Protein AF-A0A6L7KRJ6-F1 (afdb_monomer_lite)

Sequence (123 aa):
MDLSKLTVTPVARVDEPRFRALMDEHHYLGAPWKIGQTVCYAAEDGSGEWPALAAFSTAALKCGARDAWIGWSRREQFGRLHLIASRAFACASSPSRRGRGRCRRRSCPSSCCAAGAGGLRAT

Radius of gyration: 20.43 Å; chains: 1; bounding box: 34×27×72 Å

Structure (mmCIF, N/CA/C/O backbone):
data_AF-A0A6L7KRJ6-F1
#
_entry.id   AF-A0A6L7KRJ6-F1
#
loop_
_atom_site.group_PDB
_atom_site.id
_atom_site.type_symbol
_atom_site.label_atom_id
_atom_site.label_alt_id
_atom_site.label_comp_id
_atom_site.label_asym_id
_atom_site.label_entity_id
_atom_site.label_seq_id
_atom_site.pdbx_PDB_ins_code
_atom_site.Cartn_x
_atom_site.Cartn_y
_atom_site.Cartn_z
_atom_site.occupancy
_atom_site.B_iso_or_equiv
_atom_site.auth_seq_id
_atom_site.auth_comp_id
_atom_site.auth_asym_id
_atom_site.auth_atom_id
_atom_site.pdbx_PDB_model_num
ATOM 1 N N . MET A 1 1 ? -8.767 -14.952 13.773 1.00 66.38 1 MET A N 1
ATOM 2 C CA . MET A 1 1 ? -9.417 -13.793 13.136 1.00 66.38 1 MET A CA 1
ATOM 3 C C . MET A 1 1 ? -10.032 -14.273 11.841 1.00 66.38 1 MET A C 1
ATOM 5 O O . MET A 1 1 ? -9.347 -14.965 11.102 1.00 66.38 1 MET A O 1
ATOM 9 N N . ASP A 1 2 ? -11.312 -13.998 11.628 1.00 80.00 2 ASP A N 1
ATOM 10 C CA . ASP A 1 2 ? -12.036 -14.437 10.437 1.00 80.00 2 ASP A CA 1
ATOM 11 C C . ASP A 1 2 ? -11.920 -13.361 9.351 1.00 80.00 2 ASP A C 1
ATOM 13 O O . ASP A 1 2 ? -12.454 -12.264 9.505 1.00 80.00 2 ASP A O 1
ATOM 17 N N . LEU A 1 3 ? -11.175 -13.661 8.283 1.00 83.75 3 LEU A N 1
ATOM 18 C CA . LEU A 1 3 ? -10.897 -12.712 7.202 1.00 83.75 3 LEU A CA 1
ATOM 19 C C . LEU A 1 3 ? -12.141 -12.390 6.366 1.00 83.75 3 LEU A C 1
ATOM 21 O O . LEU A 1 3 ? -12.181 -11.337 5.738 1.00 83.75 3 LEU A O 1
ATOM 25 N N . SER A 1 4 ? -13.164 -13.253 6.385 1.00 87.06 4 SER A N 1
ATOM 26 C CA . SER A 1 4 ? -14.407 -13.024 5.636 1.00 87.06 4 SER A CA 1
ATOM 27 C C . SER A 1 4 ? -15.210 -11.828 6.161 1.00 87.06 4 SER A C 1
ATOM 29 O O . SER A 1 4 ? -16.068 -11.301 5.460 1.00 87.06 4 SER A O 1
ATOM 31 N N . LYS A 1 5 ? -14.901 -11.371 7.380 1.00 87.88 5 LYS A N 1
ATOM 32 C CA . LYS A 1 5 ? -15.550 -10.237 8.052 1.00 87.88 5 LYS A CA 1
ATOM 33 C C . LYS A 1 5 ? -14.811 -8.913 7.869 1.00 87.88 5 LYS A C 1
ATOM 35 O O . LYS A 1 5 ? -15.179 -7.930 8.508 1.00 87.88 5 LYS A O 1
ATOM 40 N N . LEU A 1 6 ? -13.755 -8.892 7.057 1.00 92.44 6 LEU A N 1
ATOM 41 C CA . LEU A 1 6 ? -12.989 -7.681 6.790 1.00 92.44 6 LEU A CA 1
ATOM 42 C C . LEU A 1 6 ? -13.530 -6.941 5.582 1.00 92.44 6 LEU A C 1
ATOM 44 O O . LEU A 1 6 ? -13.684 -7.515 4.505 1.00 92.44 6 LEU A O 1
ATOM 48 N N . THR A 1 7 ? -13.737 -5.641 5.757 1.00 94.56 7 THR A N 1
ATOM 49 C CA . THR A 1 7 ? -14.050 -4.732 4.656 1.00 94.56 7 THR A CA 1
ATOM 50 C C . THR A 1 7 ? -12.823 -3.887 4.363 1.00 94.56 7 THR A C 1
ATOM 52 O O . THR A 1 7 ? -12.252 -3.281 5.264 1.00 94.56 7 THR A O 1
ATOM 55 N N . VAL A 1 8 ? -12.394 -3.852 3.103 1.00 95.44 8 VAL A N 1
ATOM 56 C CA . VAL A 1 8 ? -11.255 -3.030 2.681 1.00 95.44 8 VAL A CA 1
ATOM 57 C C . VAL A 1 8 ? -11.774 -1.735 2.080 1.00 95.44 8 VAL A C 1
ATOM 59 O O . VAL A 1 8 ? -12.464 -1.759 1.060 1.00 95.44 8 VAL A O 1
ATOM 62 N N . THR A 1 9 ? -11.423 -0.607 2.689 1.00 95.38 9 THR A N 1
ATOM 63 C CA . THR A 1 9 ? -11.864 0.721 2.250 1.00 95.38 9 THR A CA 1
ATOM 64 C C . THR A 1 9 ? -10.669 1.636 1.967 1.00 95.38 9 THR A C 1
ATOM 66 O O . THR A 1 9 ? -9.618 1.516 2.611 1.00 95.38 9 THR A O 1
ATOM 69 N N . PRO A 1 10 ? -10.778 2.546 0.978 1.00 95.88 10 PRO A N 1
ATOM 70 C CA . PRO A 1 10 ? -9.815 3.627 0.823 1.00 95.88 10 PRO A CA 1
ATOM 71 C C . PRO A 1 10 ? -9.808 4.511 2.071 1.00 95.88 10 PRO A C 1
ATOM 73 O O . PRO A 1 10 ? -10.859 4.915 2.565 1.00 95.88 10 PRO A O 1
ATOM 76 N N . VAL A 1 11 ? -8.618 4.847 2.555 1.00 95.00 11 VAL A N 1
ATOM 77 C CA . VAL A 1 11 ? -8.440 5.725 3.713 1.00 95.00 11 VAL A CA 1
ATOM 78 C C . VAL A 1 11 ? -8.762 7.153 3.296 1.00 95.00 11 VAL A C 1
ATOM 80 O O . VAL A 1 11 ? -8.088 7.726 2.434 1.00 95.00 11 VAL A O 1
ATOM 83 N N . ALA A 1 12 ? -9.786 7.734 3.918 1.00 93.94 12 ALA A N 1
ATOM 84 C CA . ALA A 1 12 ? -10.142 9.123 3.702 1.00 93.94 12 ALA A CA 1
ATOM 85 C C . ALA A 1 12 ? -9.068 10.056 4.277 1.00 93.94 12 ALA A C 1
ATOM 87 O O . ALA A 1 12 ? -8.322 9.712 5.195 1.00 93.94 12 ALA A O 1
ATOM 88 N N . ARG A 1 13 ? -9.014 11.291 3.768 1.00 90.75 13 ARG A N 1
ATOM 89 C CA . ARG A 1 13 ? -8.043 12.298 4.231 1.00 90.75 13 ARG A CA 1
ATOM 90 C C . ARG A 1 13 ? -8.152 12.575 5.735 1.00 90.75 13 ARG A C 1
ATOM 92 O O . ARG A 1 13 ? -7.141 12.829 6.380 1.00 90.75 13 ARG A O 1
ATOM 99 N N . VAL A 1 14 ? -9.364 12.504 6.286 1.00 95.00 14 VAL A N 1
ATOM 100 C CA . VAL A 1 14 ? -9.622 12.678 7.724 1.00 95.00 14 VAL A CA 1
ATOM 101 C C . VAL A 1 14 ? -8.997 11.569 8.579 1.00 95.00 14 VAL A C 1
ATOM 103 O O . VAL A 1 14 ? -8.574 11.838 9.699 1.00 95.00 14 VAL A O 1
ATOM 106 N N . ASP A 1 15 ? -8.840 10.362 8.032 1.00 94.50 15 ASP A N 1
ATOM 107 C CA . ASP A 1 15 ? -8.292 9.207 8.749 1.00 94.50 15 ASP A CA 1
ATOM 108 C C . ASP A 1 15 ? -6.782 9.019 8.537 1.00 94.50 15 ASP A C 1
ATOM 110 O O . ASP A 1 15 ? -6.159 8.127 9.120 1.00 94.50 15 ASP A O 1
ATOM 114 N N . GLU A 1 16 ? -6.150 9.876 7.731 1.00 91.69 16 GLU A N 1
ATOM 115 C CA . GLU A 1 16 ? -4.707 9.843 7.494 1.00 91.69 16 GLU A CA 1
ATOM 116 C C . GLU A 1 16 ? -3.865 9.907 8.789 1.00 91.69 16 GLU A C 1
ATOM 118 O O . GLU A 1 16 ? -2.879 9.165 8.882 1.00 91.69 16 GLU A O 1
ATOM 123 N N . PRO A 1 17 ? -4.226 10.696 9.824 1.00 92.88 17 PRO A N 1
ATOM 124 C CA . PRO A 1 17 ? -3.520 10.670 11.104 1.00 92.88 17 PRO A CA 1
ATOM 125 C C . PRO A 1 17 ? -3.601 9.311 11.814 1.00 92.88 17 PRO A C 1
ATOM 127 O O . PRO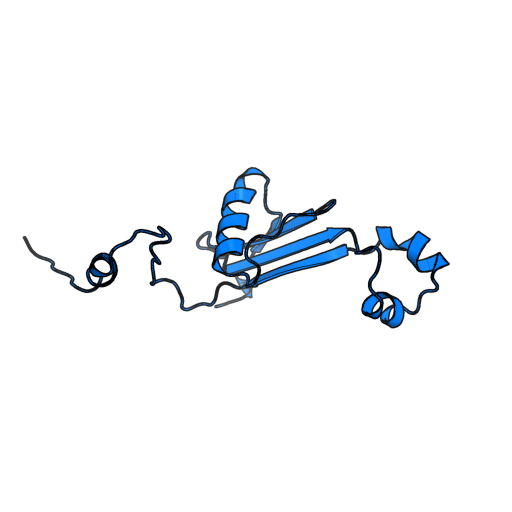 A 1 17 ? -2.585 8.829 12.318 1.00 92.88 17 PRO A O 1
ATOM 130 N N . ARG A 1 18 ? -4.778 8.664 11.816 1.00 93.50 18 ARG A N 1
ATOM 131 C CA . ARG A 1 18 ? -4.981 7.326 12.408 1.00 93.50 18 ARG A CA 1
ATOM 132 C C . ARG A 1 18 ? -4.119 6.295 11.693 1.00 93.50 18 ARG A C 1
ATOM 134 O O . ARG A 1 18 ? -3.399 5.521 12.321 1.00 93.50 18 ARG A O 1
ATOM 141 N N . PHE A 1 19 ? -4.156 6.337 10.369 1.00 92.12 19 PHE A N 1
ATOM 142 C CA . PHE A 1 19 ? -3.351 5.483 9.517 1.00 92.12 19 PHE A CA 1
ATOM 143 C C . PHE A 1 19 ? -1.850 5.636 9.794 1.00 92.12 19 PHE A C 1
ATOM 145 O O . PHE A 1 19 ? -1.133 4.647 9.949 1.00 92.12 19 PHE A O 1
ATOM 152 N N . ARG A 1 20 ? -1.370 6.883 9.896 1.00 90.94 20 ARG A N 1
ATOM 153 C CA . ARG A 1 20 ? 0.032 7.188 10.196 1.00 90.94 20 ARG A CA 1
ATOM 154 C C . ARG A 1 20 ? 0.442 6.654 11.568 1.00 90.94 20 ARG A C 1
ATOM 156 O O . ARG A 1 20 ? 1.503 6.051 11.678 1.00 90.94 20 ARG A O 1
ATOM 163 N N . ALA A 1 21 ? -0.402 6.830 12.583 1.00 91.88 21 ALA A N 1
ATOM 164 C CA . ALA A 1 21 ? -0.130 6.344 13.934 1.00 91.88 21 ALA A CA 1
ATOM 165 C C . ALA A 1 21 ? 0.026 4.815 13.977 1.00 91.88 21 ALA A C 1
ATOM 167 O O . ALA A 1 21 ? 0.983 4.307 14.559 1.00 91.88 21 ALA A O 1
ATOM 168 N N . LEU A 1 22 ? -0.864 4.085 13.301 1.00 91.81 22 LEU A N 1
ATOM 169 C CA . LEU A 1 22 ? -0.792 2.624 13.207 1.00 91.81 22 LEU A CA 1
ATOM 170 C C . LEU A 1 22 ? 0.440 2.151 12.422 1.00 91.81 22 LEU A C 1
ATOM 172 O O . LEU A 1 22 ? 1.079 1.169 12.799 1.00 91.81 22 LEU A O 1
ATOM 176 N N . MET A 1 23 ? 0.817 2.870 11.363 1.00 90.19 23 MET A N 1
ATOM 177 C CA . MET A 1 23 ? 2.063 2.622 10.636 1.00 90.19 23 MET A CA 1
ATOM 178 C C . MET A 1 23 ? 3.299 2.844 11.519 1.00 90.19 23 MET A C 1
ATOM 180 O O . MET A 1 23 ? 4.178 1.986 11.557 1.00 90.19 23 MET A O 1
ATOM 184 N N . ASP A 1 24 ? 3.350 3.938 12.281 1.00 89.50 24 ASP A N 1
ATOM 185 C CA . ASP A 1 24 ? 4.418 4.220 13.255 1.00 89.50 24 ASP A CA 1
ATOM 186 C C . ASP A 1 24 ? 4.494 3.182 14.391 1.00 89.50 24 ASP A C 1
ATOM 188 O O . ASP A 1 24 ? 5.542 3.001 15.026 1.00 89.50 24 ASP A O 1
ATOM 192 N N . GLU A 1 25 ? 3.384 2.506 14.684 1.00 89.75 25 GLU A N 1
ATOM 193 C CA . GLU A 1 25 ? 3.326 1.475 15.711 1.00 89.75 25 GLU A CA 1
ATOM 194 C C . GLU A 1 25 ? 3.768 0.100 15.212 1.00 89.75 25 GLU A C 1
ATOM 196 O O . GLU A 1 25 ? 4.529 -0.586 15.902 1.00 89.75 25 GLU A O 1
ATOM 201 N N . HIS A 1 26 ? 3.271 -0.314 14.049 1.00 87.69 26 HIS A N 1
ATOM 202 C CA . HIS A 1 26 ? 3.324 -1.711 13.629 1.00 87.69 26 HIS A CA 1
ATOM 203 C C . HIS A 1 26 ? 4.238 -1.966 12.428 1.00 87.69 26 HIS A C 1
ATOM 205 O O . HIS A 1 26 ? 4.691 -3.097 12.238 1.00 87.69 26 HIS A O 1
ATOM 211 N N . HIS A 1 27 ? 4.533 -0.953 11.612 1.00 86.88 27 HIS A N 1
ATOM 212 C CA . HIS A 1 27 ? 5.431 -1.112 10.476 1.00 86.88 27 HIS A CA 1
ATOM 213 C C . HIS A 1 27 ? 6.886 -0.906 10.911 1.00 86.88 27 HIS A C 1
ATOM 215 O O . HIS A 1 27 ? 7.218 0.030 11.633 1.00 86.88 27 HIS A O 1
ATOM 221 N N . TYR A 1 28 ? 7.787 -1.773 10.450 1.00 86.56 28 TYR A N 1
ATOM 222 C CA . TYR A 1 28 ? 9.190 -1.778 10.884 1.00 86.56 28 TYR A CA 1
ATOM 223 C C . TYR A 1 28 ? 9.973 -0.510 10.489 1.00 86.56 28 TYR A C 1
ATOM 225 O O . TYR A 1 28 ? 10.968 -0.190 11.133 1.00 86.56 28 TYR A O 1
ATOM 233 N N . LEU A 1 29 ? 9.522 0.225 9.464 1.00 83.56 29 LEU A N 1
ATOM 234 C CA . LEU A 1 29 ? 10.073 1.538 9.078 1.00 83.56 29 LEU A CA 1
ATOM 235 C C . LEU A 1 29 ? 9.293 2.723 9.671 1.00 83.56 29 LEU A C 1
ATOM 237 O O . LEU A 1 29 ? 9.566 3.868 9.317 1.00 83.56 29 LEU A O 1
ATOM 241 N N . GLY A 1 30 ? 8.295 2.465 10.517 1.00 84.69 30 GLY A N 1
ATOM 242 C CA . GLY A 1 30 ? 7.304 3.457 10.925 1.00 84.69 30 GLY A CA 1
ATOM 243 C C . GLY A 1 30 ? 6.439 3.920 9.752 1.00 84.69 30 GLY A C 1
ATOM 244 O O . GLY A 1 30 ? 6.185 3.141 8.826 1.00 84.69 30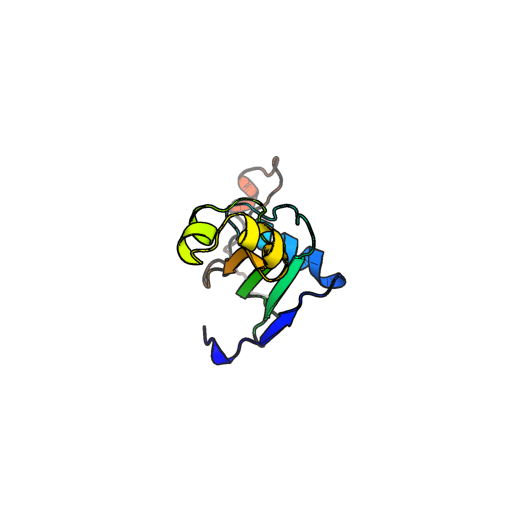 GLY A O 1
ATOM 245 N N . ALA A 1 31 ? 6.004 5.182 9.780 1.00 82.31 31 ALA A N 1
ATOM 246 C CA . ALA A 1 31 ? 5.235 5.834 8.726 1.00 82.31 31 ALA A CA 1
ATOM 247 C C . ALA A 1 31 ? 6.137 6.645 7.770 1.00 82.31 31 ALA A C 1
ATOM 249 O O . ALA A 1 31 ? 6.325 7.854 7.965 1.00 82.31 31 ALA A O 1
ATOM 250 N N . PRO A 1 32 ? 6.703 6.010 6.722 1.00 74.69 32 PRO A N 1
ATOM 251 C CA . PRO A 1 32 ? 7.534 6.704 5.748 1.00 74.69 32 PRO A CA 1
ATOM 252 C C . PRO A 1 32 ? 6.734 7.775 5.001 1.00 74.69 32 PRO A C 1
ATOM 254 O O . PRO A 1 32 ? 5.523 7.657 4.797 1.00 74.69 32 PRO A O 1
ATOM 257 N N . TRP A 1 33 ? 7.427 8.825 4.555 1.00 69.69 33 TRP A N 1
ATOM 258 C CA . TRP A 1 33 ? 6.825 9.841 3.698 1.00 69.69 33 TRP A CA 1
ATOM 259 C C . TRP A 1 33 ? 6.300 9.232 2.394 1.00 69.69 33 TRP A C 1
ATOM 261 O O . TRP A 1 33 ? 6.973 8.435 1.740 1.00 69.69 33 TRP A O 1
ATOM 271 N N . LYS A 1 34 ? 5.096 9.655 2.001 1.00 76.06 34 LYS A N 1
ATOM 272 C CA . LYS A 1 34 ? 4.468 9.296 0.728 1.00 76.06 34 LYS A CA 1
ATOM 273 C C . LYS A 1 34 ? 5.106 10.138 -0.380 1.00 76.06 34 LYS A C 1
ATOM 275 O O . LYS A 1 34 ? 4.984 11.360 -0.363 1.00 76.06 34 LYS A O 1
ATOM 280 N N . ILE A 1 35 ? 5.808 9.501 -1.315 1.00 74.44 35 ILE A N 1
ATOM 281 C CA . ILE A 1 35 ? 6.378 10.165 -2.497 1.00 74.44 35 ILE A CA 1
ATOM 282 C C . ILE A 1 35 ? 5.452 9.904 -3.685 1.00 74.44 35 ILE A C 1
ATOM 284 O O . ILE A 1 35 ? 5.107 8.757 -3.966 1.00 74.44 35 ILE A O 1
ATOM 288 N N . GLY A 1 36 ? 5.079 10.969 -4.397 1.00 80.06 36 GLY A N 1
ATOM 289 C CA . GLY A 1 36 ? 4.172 10.888 -5.541 1.00 80.06 36 GLY A CA 1
ATOM 290 C C . GLY A 1 36 ? 2.716 10.622 -5.147 1.00 80.06 36 GLY A C 1
ATOM 291 O O . GLY A 1 36 ? 2.324 10.745 -3.986 1.00 80.06 36 GLY A O 1
ATOM 292 N N . GLN A 1 37 ? 1.897 10.264 -6.137 1.00 86.06 37 GLN A N 1
ATOM 293 C CA . GLN A 1 37 ? 0.494 9.913 -5.910 1.00 86.06 37 GLN A CA 1
ATOM 294 C C . GLN A 1 37 ? 0.415 8.589 -5.149 1.00 86.06 37 GLN A C 1
ATOM 296 O O . GLN A 1 37 ? 1.043 7.606 -5.546 1.00 86.06 37 GLN A O 1
ATOM 301 N N . THR A 1 38 ? -0.331 8.576 -4.044 1.00 90.12 38 THR A N 1
ATOM 302 C CA . THR A 1 38 ? -0.440 7.419 -3.151 1.00 90.12 38 THR A CA 1
ATOM 303 C C . THR A 1 38 ? -1.892 7.184 -2.765 1.00 90.12 38 THR A C 1
ATOM 305 O O . THR A 1 38 ? -2.570 8.111 -2.327 1.00 90.12 38 THR A O 1
ATOM 308 N N . VAL A 1 39 ? -2.341 5.934 -2.859 1.00 91.62 39 VAL A N 1
ATOM 309 C CA . VAL A 1 39 ? -3.642 5.479 -2.354 1.00 91.62 39 VAL A CA 1
ATOM 310 C C . VAL A 1 39 ? -3.400 4.558 -1.163 1.00 91.62 39 VAL A C 1
ATOM 312 O O . VAL A 1 39 ? -2.560 3.659 -1.221 1.00 91.62 39 VAL A O 1
ATOM 315 N N . CYS A 1 40 ? -4.111 4.810 -0.067 1.00 93.12 40 CYS A N 1
ATOM 316 C CA . CYS A 1 40 ? -4.011 4.055 1.179 1.00 93.12 40 CYS A CA 1
ATOM 317 C C . CYS A 1 40 ? -5.306 3.278 1.409 1.00 93.12 40 CYS A C 1
ATOM 319 O O . CYS A 1 40 ? -6.386 3.803 1.151 1.00 93.12 40 CYS A O 1
ATOM 321 N N . TYR A 1 41 ? -5.187 2.060 1.922 1.00 95.25 41 TYR A N 1
ATOM 322 C CA . TYR A 1 41 ? -6.298 1.181 2.257 1.00 95.25 41 TYR A CA 1
ATOM 323 C C . TYR A 1 41 ? -6.174 0.706 3.699 1.00 95.25 41 TYR A C 1
ATOM 325 O O . TYR A 1 41 ? -5.074 0.378 4.160 1.00 95.25 41 TYR A O 1
ATOM 333 N N . ALA A 1 42 ? -7.313 0.631 4.376 1.00 95.12 42 ALA A N 1
ATOM 334 C CA . ALA A 1 42 ? -7.451 -0.040 5.654 1.00 95.12 42 ALA A CA 1
ATOM 335 C C . ALA A 1 42 ? -8.389 -1.234 5.484 1.00 95.12 42 ALA A C 1
ATOM 337 O O . ALA A 1 42 ? -9.421 -1.135 4.821 1.00 95.12 42 ALA A O 1
ATOM 338 N N . ALA A 1 43 ? -8.007 -2.371 6.056 1.00 95.50 43 ALA A N 1
ATOM 339 C CA . ALA A 1 43 ? -8.936 -3.458 6.305 1.00 95.50 43 ALA A CA 1
ATOM 340 C C . ALA A 1 43 ? -9.558 -3.193 7.669 1.00 95.50 43 ALA A C 1
ATOM 342 O O . ALA A 1 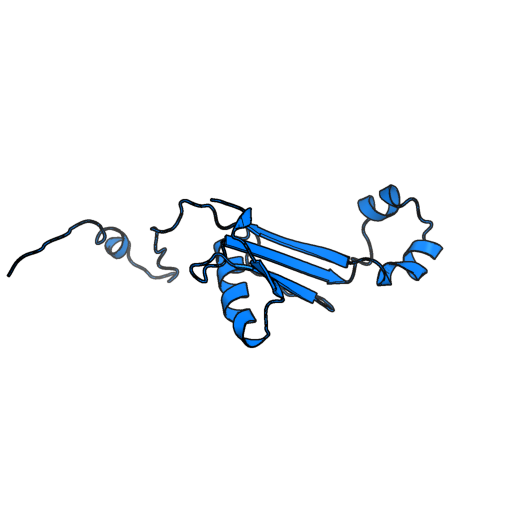43 ? -8.828 -3.152 8.657 1.00 95.50 43 ALA A O 1
ATOM 343 N N . GLU A 1 44 ? -10.868 -3.000 7.702 1.00 93.69 44 GLU A N 1
ATOM 344 C CA . GLU A 1 44 ? -11.649 -2.761 8.906 1.00 93.69 44 GLU A CA 1
ATOM 345 C C . GLU A 1 44 ? -12.412 -4.028 9.299 1.00 93.69 44 GLU A C 1
ATOM 347 O O . GLU A 1 44 ? -12.978 -4.713 8.441 1.00 93.69 44 GLU A O 1
ATOM 352 N N . ASP A 1 45 ? -12.406 -4.355 10.590 1.00 90.31 45 ASP A N 1
ATOM 353 C CA . ASP A 1 45 ? -13.282 -5.385 11.143 1.00 90.31 45 ASP A CA 1
ATOM 354 C C . ASP A 1 45 ? -14.620 -4.798 11.622 1.00 90.31 45 ASP A C 1
ATOM 356 O O . ASP A 1 45 ? -14.778 -3.592 11.774 1.00 90.31 45 ASP A O 1
ATOM 360 N N . GLY A 1 46 ? -15.602 -5.654 11.909 1.00 85.69 46 GLY A N 1
ATOM 361 C CA . GLY A 1 46 ? -16.925 -5.211 12.373 1.00 85.69 46 GLY A CA 1
ATOM 362 C C . GLY A 1 46 ? -16.947 -4.451 13.711 1.00 85.69 46 GLY A C 1
ATOM 363 O O . GLY A 1 46 ? -18.025 -4.051 14.140 1.00 85.69 46 GLY A O 1
ATOM 364 N N . SER A 1 47 ? -15.804 -4.267 14.384 1.00 87.56 47 SER A N 1
ATOM 365 C CA . SER A 1 47 ? -15.667 -3.428 15.584 1.00 87.56 47 SER A CA 1
ATOM 366 C C . SER A 1 47 ? -15.100 -2.031 15.293 1.00 87.56 47 SER A C 1
ATOM 368 O O . SER A 1 47 ? -14.935 -1.238 16.219 1.00 87.56 47 SER A O 1
ATOM 370 N N . GLY A 1 48 ? -14.821 -1.716 14.022 1.00 88.12 48 GLY A N 1
ATOM 371 C CA . GLY A 1 48 ? -14.220 -0.449 13.600 1.00 88.12 48 GLY A CA 1
ATOM 372 C C .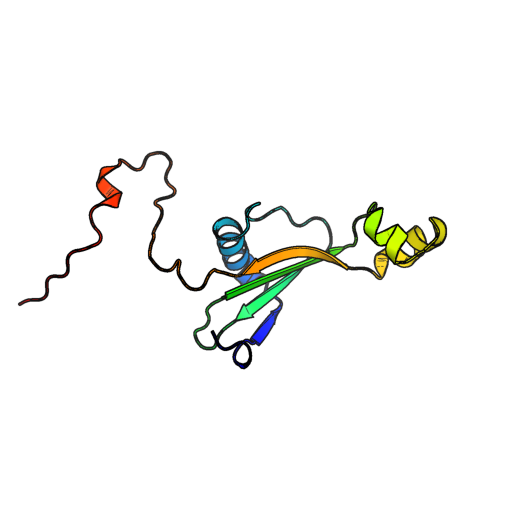 GLY A 1 48 ? -12.699 -0.410 13.765 1.00 88.12 48 GLY A C 1
ATOM 373 O O . GLY A 1 48 ? -12.085 0.653 13.634 1.00 88.12 48 GLY A O 1
ATOM 374 N N . GLU A 1 49 ? -12.067 -1.544 14.073 1.00 90.31 49 GLU A N 1
ATOM 375 C CA . GLU A 1 49 ? -10.617 -1.658 14.222 1.00 90.31 49 GLU A CA 1
ATOM 376 C C . GLU A 1 49 ? -9.947 -1.920 12.882 1.00 90.31 49 GLU A C 1
ATOM 378 O O . GLU A 1 49 ? -10.548 -2.511 11.990 1.00 90.31 49 GLU A O 1
ATOM 383 N N . TRP A 1 50 ? -8.688 -1.492 12.748 1.00 94.00 50 TRP A N 1
ATOM 384 C CA . TRP A 1 50 ? -7.907 -1.625 11.514 1.00 94.00 50 TRP A CA 1
ATOM 385 C C . TRP A 1 50 ? -6.802 -2.679 11.663 1.00 94.00 50 TRP A C 1
ATOM 387 O O . TRP A 1 50 ? -5.639 -2.341 11.904 1.00 94.00 50 TRP A O 1
ATOM 397 N N . PRO A 1 51 ? -7.139 -3.976 11.550 1.00 91.62 51 PRO A N 1
ATOM 398 C CA . PRO A 1 51 ? -6.194 -5.081 11.661 1.00 91.62 51 PRO A CA 1
ATOM 399 C C . PRO A 1 51 ? -5.108 -5.107 10.586 1.00 91.62 51 PRO A C 1
ATOM 401 O O . PRO A 1 51 ? -4.077 -5.747 10.782 1.00 91.62 51 PRO A O 1
ATOM 404 N N . ALA A 1 52 ? -5.315 -4.467 9.438 1.00 92.75 52 ALA A N 1
ATOM 405 C CA . ALA A 1 52 ? -4.308 -4.419 8.389 1.00 92.75 52 ALA A CA 1
ATOM 406 C C . ALA A 1 52 ? -4.394 -3.130 7.577 1.00 92.75 52 ALA A C 1
ATOM 408 O O . ALA A 1 52 ? -5.473 -2.590 7.349 1.00 92.75 52 ALA A O 1
ATOM 409 N N . LEU A 1 53 ? -3.235 -2.672 7.113 1.00 93.81 53 LEU A N 1
ATOM 410 C CA . LEU A 1 53 ? -3.054 -1.462 6.323 1.00 93.81 53 LEU A CA 1
ATOM 411 C C . LEU A 1 53 ? -2.199 -1.770 5.097 1.00 93.81 53 LEU A C 1
ATOM 413 O O . LEU A 1 53 ? -1.233 -2.536 5.171 1.00 93.81 53 LEU A O 1
ATOM 417 N N . ALA A 1 54 ? -2.505 -1.117 3.983 1.00 93.06 54 ALA A N 1
ATOM 418 C CA . ALA A 1 54 ? -1.687 -1.162 2.780 1.00 93.06 54 ALA A CA 1
ATOM 419 C C . ALA A 1 54 ? -1.665 0.204 2.100 1.00 93.06 54 ALA A C 1
ATOM 421 O O . ALA A 1 54 ? -2.632 0.962 2.168 1.00 93.06 54 ALA A O 1
ATOM 422 N N . ALA A 1 55 ? -0.584 0.510 1.391 1.00 91.50 55 ALA A N 1
ATOM 423 C CA . ALA A 1 55 ? -0.624 1.584 0.412 1.00 91.50 55 ALA A CA 1
ATOM 424 C C . ALA A 1 55 ? 0.158 1.272 -0.846 1.00 91.50 55 ALA A C 1
ATOM 426 O O . ALA A 1 55 ? 1.164 0.552 -0.853 1.00 91.50 55 ALA A O 1
ATOM 427 N N . PHE A 1 56 ? -0.316 1.913 -1.901 1.00 91.50 56 PHE A N 1
ATOM 428 C CA . PHE A 1 56 ? 0.234 1.848 -3.233 1.00 91.50 56 PHE A CA 1
ATOM 429 C C . PHE A 1 56 ? 0.612 3.253 -3.670 1.00 91.50 56 PHE A C 1
ATOM 431 O O . PHE A 1 56 ? -0.174 4.186 -3.519 1.00 91.50 56 PHE A O 1
ATOM 438 N N . SER A 1 57 ? 1.816 3.395 -4.203 1.00 90.56 57 SER A N 1
ATOM 439 C CA . SER A 1 57 ? 2.323 4.635 -4.776 1.00 90.56 57 SER A CA 1
ATOM 440 C C . SER A 1 57 ? 2.519 4.489 -6.280 1.00 90.56 57 SER A C 1
ATOM 442 O O . SER A 1 57 ? 2.459 3.388 -6.837 1.00 90.56 57 SER A O 1
ATOM 444 N N . THR A 1 58 ? 2.850 5.595 -6.938 1.00 91.44 58 THR A N 1
ATOM 445 C CA . THR A 1 58 ? 3.418 5.571 -8.291 1.00 91.44 58 THR A CA 1
ATOM 446 C C . THR A 1 58 ? 4.606 4.614 -8.380 1.00 91.44 58 THR A C 1
ATOM 448 O O . THR A 1 58 ? 5.370 4.477 -7.416 1.00 91.44 58 THR A O 1
ATOM 451 N N . ALA A 1 59 ? 4.783 3.978 -9.539 1.00 90.62 59 ALA A N 1
ATOM 452 C CA . ALA A 1 59 ? 5.891 3.065 -9.762 1.00 90.62 59 ALA A CA 1
ATOM 453 C C . ALA A 1 59 ? 7.265 3.720 -9.569 1.00 90.62 59 ALA A C 1
ATOM 455 O O . ALA A 1 59 ? 7.540 4.813 -10.065 1.00 90.62 59 ALA A O 1
ATOM 456 N N . ALA A 1 60 ? 8.169 2.995 -8.907 1.00 88.75 60 ALA A N 1
ATOM 457 C CA . ALA A 1 60 ? 9.567 3.397 -8.812 1.00 88.75 60 ALA A CA 1
ATOM 458 C C . ALA A 1 60 ? 10.196 3.529 -10.210 1.00 88.75 60 ALA A C 1
ATOM 460 O O . ALA A 1 60 ? 10.099 2.610 -11.030 1.00 88.75 60 ALA A O 1
ATOM 461 N N . LEU A 1 61 ? 10.901 4.636 -10.464 1.00 88.62 61 LEU A N 1
ATOM 462 C CA . LEU A 1 61 ? 11.582 4.877 -11.745 1.00 88.62 61 LEU A CA 1
ATOM 463 C C . LEU A 1 61 ? 12.583 3.769 -12.090 1.00 88.62 61 LEU A C 1
ATOM 465 O O . LEU A 1 61 ? 12.711 3.393 -13.252 1.00 88.62 61 LEU A O 1
ATOM 469 N N . LYS A 1 62 ? 13.265 3.217 -11.080 1.00 88.06 62 LYS A N 1
ATOM 470 C CA . LYS A 1 62 ? 14.251 2.142 -11.230 1.00 88.06 62 LYS A CA 1
ATOM 471 C C . LYS A 1 62 ? 13.884 0.972 -10.323 1.00 88.06 62 LYS A C 1
ATOM 473 O O . LYS A 1 62 ? 13.838 1.137 -9.107 1.00 88.06 62 LYS A O 1
ATOM 478 N N . CYS A 1 63 ? 13.639 -0.199 -10.904 1.00 90.75 63 CYS A N 1
ATOM 479 C CA . CYS A 1 63 ? 13.432 -1.438 -10.158 1.00 90.75 63 CYS A CA 1
ATOM 480 C C . CYS A 1 63 ? 13.831 -2.631 -11.036 1.00 90.75 63 CYS A C 1
ATOM 482 O O . CYS A 1 63 ? 12.996 -3.195 -11.737 1.00 90.75 63 CYS A O 1
ATOM 484 N N . GLY A 1 64 ? 15.109 -3.022 -10.985 1.00 91.12 64 GLY A N 1
ATOM 485 C CA . GLY A 1 64 ? 15.650 -4.058 -11.873 1.00 91.12 64 GLY A CA 1
ATOM 486 C C . GLY A 1 64 ? 14.917 -5.399 -11.775 1.00 91.12 64 GLY A C 1
ATOM 487 O O . GLY A 1 64 ? 14.652 -6.018 -12.797 1.00 91.12 64 GLY A O 1
ATOM 488 N N . ALA A 1 65 ? 14.506 -5.806 -10.569 1.00 92.38 65 ALA A N 1
ATOM 489 C CA . ALA A 1 65 ? 13.747 -7.041 -10.370 1.00 92.38 65 ALA A CA 1
ATOM 490 C C . ALA A 1 65 ? 12.378 -7.016 -11.075 1.00 92.38 65 ALA A C 1
ATOM 492 O O . ALA A 1 65 ? 12.017 -7.979 -11.746 1.00 92.38 65 ALA A O 1
ATOM 493 N N . ARG A 1 66 ? 11.635 -5.901 -10.976 1.00 93.94 66 ARG A N 1
ATOM 494 C CA . ARG A 1 66 ? 10.380 -5.708 -11.722 1.00 93.94 66 ARG A CA 1
ATOM 495 C C . ARG A 1 66 ? 10.652 -5.732 -13.218 1.00 93.94 66 ARG A C 1
ATOM 497 O O . ARG A 1 66 ? 9.949 -6.413 -13.953 1.00 93.94 66 ARG A O 1
ATOM 504 N N . ASP A 1 67 ? 11.646 -4.963 -13.652 1.00 93.31 67 ASP A N 1
ATOM 505 C CA . ASP A 1 67 ? 11.909 -4.753 -15.070 1.00 93.31 67 ASP A CA 1
ATOM 506 C C . ASP A 1 67 ? 12.307 -6.067 -15.767 1.00 93.31 67 ASP A C 1
ATOM 508 O O . ASP A 1 67 ? 11.816 -6.355 -16.857 1.00 93.31 67 ASP A O 1
ATOM 512 N N . ALA A 1 68 ? 13.096 -6.909 -15.091 1.00 93.94 68 ALA A N 1
ATOM 513 C CA . ALA A 1 68 ? 13.450 -8.249 -15.553 1.00 93.94 68 ALA A CA 1
ATOM 514 C C . ALA A 1 68 ? 12.257 -9.220 -15.564 1.00 93.94 68 ALA A C 1
ATOM 516 O O . ALA A 1 68 ? 12.124 -9.997 -16.503 1.00 93.94 68 ALA A O 1
ATOM 517 N N . TRP A 1 69 ? 11.377 -9.170 -14.555 1.00 95.44 69 TRP A N 1
ATOM 518 C CA . TRP A 1 69 ? 10.196 -10.041 -14.488 1.0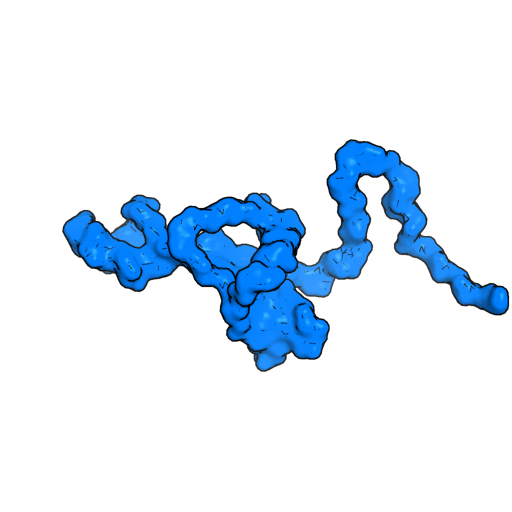0 95.44 69 TRP A CA 1
ATOM 519 C C . TRP A 1 69 ? 9.148 -9.709 -15.560 1.00 95.44 69 TRP A C 1
ATOM 521 O O . TRP A 1 69 ? 8.583 -10.617 -16.160 1.00 95.44 69 TRP A O 1
ATOM 531 N N . ILE A 1 70 ? 8.913 -8.418 -15.829 1.00 95.31 70 ILE A N 1
ATOM 532 C CA . ILE A 1 70 ? 8.026 -7.979 -16.922 1.00 95.31 70 ILE A CA 1
ATOM 533 C C . ILE A 1 70 ? 8.660 -8.290 -18.290 1.00 95.31 70 ILE A C 1
ATOM 535 O O . ILE A 1 70 ? 7.943 -8.499 -19.265 1.00 95.31 70 ILE A O 1
ATOM 539 N N . GLY A 1 71 ? 9.995 -8.317 -18.373 1.00 95.12 71 GLY A N 1
ATOM 540 C CA . GLY A 1 71 ? 10.733 -8.601 -19.607 1.00 95.12 71 GLY A CA 1
ATOM 541 C C . GLY A 1 71 ? 10.737 -7.442 -20.605 1.00 95.12 71 GLY A C 1
ATOM 542 O O . GLY A 1 71 ? 11.006 -7.642 -21.786 1.00 95.12 71 GLY A O 1
ATOM 543 N N . TRP A 1 72 ? 10.421 -6.227 -20.154 1.00 93.81 72 TRP A N 1
ATOM 544 C CA . TRP A 1 72 ? 10.333 -5.061 -21.027 1.00 93.81 72 TRP A CA 1
ATOM 545 C C . TRP A 1 72 ? 11.703 -4.427 -21.315 1.00 93.81 72 TRP A C 1
ATOM 547 O O . TRP A 1 72 ? 12.609 -4.391 -20.480 1.00 93.81 72 TRP A O 1
ATOM 557 N N . SER A 1 73 ? 11.857 -3.874 -22.514 1.00 92.38 73 SER A N 1
ATOM 558 C CA . SER A 1 73 ? 13.004 -3.032 -22.859 1.00 92.38 73 SER A CA 1
ATOM 559 C C . SER A 1 73 ? 12.954 -1.686 -22.123 1.00 92.38 73 SER A C 1
ATOM 561 O O . SER A 1 73 ? 11.901 -1.229 -21.677 1.00 92.38 73 SER A O 1
ATOM 563 N N . ARG A 1 74 ? 14.081 -0.959 -22.067 1.00 90.44 74 ARG A N 1
ATOM 564 C CA . ARG A 1 74 ? 14.135 0.378 -21.438 1.00 90.44 74 ARG A CA 1
ATOM 565 C C . ARG A 1 74 ? 13.158 1.384 -22.068 1.00 90.44 74 ARG A C 1
ATOM 567 O O . ARG A 1 74 ? 12.652 2.270 -21.380 1.00 90.44 74 ARG A O 1
ATOM 574 N N . ARG A 1 75 ? 12.881 1.251 -23.371 1.00 93.19 75 ARG A N 1
ATOM 575 C CA . ARG A 1 75 ? 11.903 2.088 -24.084 1.00 93.19 75 ARG A CA 1
ATOM 576 C C . ARG A 1 75 ? 10.479 1.787 -23.621 1.00 93.19 75 ARG A C 1
ATOM 578 O O . ARG A 1 75 ? 9.715 2.712 -23.357 1.00 93.19 75 ARG A O 1
ATOM 585 N N . GLU A 1 76 ? 10.137 0.509 -23.495 1.00 94.50 76 GLU A N 1
ATOM 586 C CA . GLU A 1 76 ? 8.830 0.078 -22.997 1.00 94.50 76 GLU A CA 1
ATOM 587 C C . GLU A 1 76 ? 8.637 0.437 -21.528 1.00 94.50 76 GLU A C 1
ATOM 589 O O . GLU A 1 76 ? 7.573 0.943 -21.181 1.00 94.50 76 GLU A O 1
ATOM 594 N N . GLN A 1 77 ? 9.670 0.268 -20.696 1.00 93.75 77 GLN A N 1
ATOM 595 C CA . GLN A 1 77 ? 9.674 0.731 -19.311 1.00 93.75 77 GLN A CA 1
ATOM 596 C C . GLN A 1 77 ? 9.266 2.198 -19.228 1.00 93.75 77 GLN A C 1
ATOM 598 O O . GLN A 1 77 ? 8.308 2.529 -18.537 1.00 93.75 77 GLN A O 1
ATOM 603 N N . PHE A 1 78 ? 9.967 3.081 -19.944 1.00 91.06 78 PHE A N 1
ATOM 604 C CA . PHE A 1 78 ? 9.698 4.516 -19.871 1.00 91.06 78 PHE A CA 1
ATOM 605 C C . PHE A 1 78 ? 8.274 4.863 -20.330 1.00 91.06 78 PHE A C 1
ATOM 607 O O . PHE A 1 78 ? 7.606 5.677 -19.698 1.00 91.06 78 PHE A O 1
ATOM 614 N N . GLY A 1 79 ? 7.782 4.206 -21.385 1.00 94.38 79 GLY A N 1
ATOM 615 C CA . GLY A 1 79 ? 6.433 4.438 -21.904 1.00 94.38 79 GLY A CA 1
ATOM 616 C C . GLY A 1 79 ? 5.313 3.864 -21.032 1.00 94.38 79 GLY A C 1
ATOM 617 O O . GLY A 1 79 ? 4.220 4.422 -21.009 1.00 94.38 79 GLY A O 1
ATOM 618 N N . ARG A 1 80 ? 5.558 2.769 -20.304 1.00 94.31 80 ARG A N 1
ATOM 619 C CA . ARG A 1 80 ? 4.513 2.006 -19.595 1.00 94.31 80 ARG A CA 1
ATOM 620 C C . ARG A 1 80 ? 4.578 2.119 -18.075 1.00 94.31 80 ARG A C 1
ATOM 622 O O . ARG A 1 80 ? 3.688 1.612 -17.403 1.00 94.31 80 ARG A O 1
ATOM 629 N N . LEU A 1 81 ? 5.578 2.801 -17.513 1.00 92.69 81 LEU A N 1
ATOM 630 C CA . LEU A 1 81 ? 5.739 2.915 -16.060 1.00 92.69 81 LEU A CA 1
ATOM 631 C C . LEU A 1 81 ? 4.503 3.499 -15.357 1.00 92.69 81 LEU A C 1
ATOM 633 O O . LEU A 1 81 ? 4.187 3.099 -14.241 1.00 92.69 81 LEU A O 1
ATOM 637 N N . HIS A 1 82 ? 3.783 4.400 -16.029 1.00 91.44 82 HIS A N 1
ATOM 638 C CA . HIS A 1 82 ? 2.551 5.017 -15.530 1.00 91.44 82 HIS A CA 1
ATOM 639 C C . HIS A 1 82 ? 1.386 4.027 -15.333 1.00 91.44 82 HIS A C 1
ATOM 641 O O . HIS A 1 82 ? 0.426 4.357 -14.646 1.00 91.44 82 HIS A O 1
ATOM 647 N N . LEU A 1 83 ? 1.471 2.821 -15.907 1.00 93.00 83 LEU A N 1
ATOM 648 C CA . LEU A 1 83 ? 0.476 1.752 -15.763 1.00 93.00 83 LEU A CA 1
ATOM 649 C C . LEU A 1 83 ? 0.728 0.869 -14.535 1.00 93.00 83 LEU A C 1
ATOM 651 O O . LEU A 1 83 ? -0.045 -0.045 -14.259 1.00 93.00 83 LEU A O 1
ATOM 655 N N . ILE A 1 84 ? 1.829 1.101 -13.817 1.00 91.69 84 ILE A N 1
ATOM 656 C CA . ILE A 1 84 ? 2.253 0.274 -12.694 1.00 91.69 84 ILE A CA 1
ATOM 657 C C . ILE A 1 84 ? 2.113 1.064 -11.393 1.00 91.69 84 ILE A C 1
ATOM 659 O O . ILE A 1 84 ? 2.572 2.201 -11.272 1.00 91.69 84 ILE A O 1
ATOM 663 N N . ALA A 1 85 ? 1.542 0.413 -10.383 1.00 90.94 85 ALA A N 1
ATOM 664 C CA . ALA A 1 85 ? 1.599 0.867 -9.003 1.00 90.94 85 ALA A CA 1
ATOM 665 C C . ALA A 1 85 ? 2.679 0.087 -8.239 1.00 90.94 85 ALA A C 1
ATOM 667 O O . ALA A 1 85 ? 2.840 -1.124 -8.407 1.00 90.94 85 ALA A O 1
ATOM 668 N N . SER A 1 86 ? 3.423 0.776 -7.379 1.00 88.25 86 SER A N 1
ATOM 669 C CA . SER A 1 86 ? 4.351 0.148 -6.441 1.00 88.25 86 SER A CA 1
ATOM 670 C C . SER A 1 86 ? 3.669 -0.054 -5.095 1.00 88.25 86 SER A C 1
ATOM 672 O O . SER A 1 86 ? 3.014 0.848 -4.584 1.00 88.25 86 SER A O 1
ATOM 674 N N . ARG A 1 87 ? 3.862 -1.224 -4.480 1.00 87.50 87 ARG A N 1
ATOM 675 C CA . ARG A 1 87 ? 3.525 -1.414 -3.066 1.00 87.50 87 ARG A CA 1
ATOM 676 C C . ARG A 1 87 ? 4.494 -0.581 -2.229 1.00 87.50 87 ARG A C 1
ATOM 678 O O . ARG A 1 87 ? 5.684 -0.885 -2.207 1.00 87.50 87 ARG A O 1
ATOM 685 N N . ALA A 1 88 ? 3.981 0.449 -1.566 1.00 83.44 88 ALA A N 1
ATOM 686 C CA . ALA A 1 88 ? 4.784 1.350 -0.746 1.00 83.44 88 ALA A CA 1
ATOM 687 C C . ALA A 1 88 ? 5.035 0.749 0.642 1.00 83.44 88 ALA A C 1
ATOM 689 O O . ALA A 1 88 ? 6.161 0.749 1.129 1.00 83.44 88 ALA A O 1
ATOM 690 N N . PHE A 1 89 ? 3.991 0.194 1.258 1.00 81.75 89 PHE A N 1
ATOM 691 C CA . PHE A 1 89 ? 4.081 -0.515 2.530 1.00 81.75 89 PHE A CA 1
ATOM 692 C C . PHE A 1 89 ? 2.850 -1.400 2.745 1.00 81.75 89 PHE A C 1
ATOM 694 O O . PHE A 1 89 ? 1.798 -1.201 2.131 1.00 81.75 89 PHE A O 1
ATOM 701 N N . ALA A 1 90 ? 2.996 -2.377 3.632 1.00 84.56 90 ALA A N 1
ATOM 702 C CA . ALA A 1 90 ? 1.909 -3.213 4.115 1.00 84.56 90 ALA A CA 1
ATOM 703 C C . ALA A 1 90 ? 2.193 -3.596 5.566 1.00 84.56 90 ALA A C 1
ATOM 705 O O . ALA A 1 90 ? 3.335 -3.886 5.926 1.00 84.56 90 ALA A O 1
ATOM 706 N N . CYS A 1 91 ? 1.162 -3.588 6.398 1.00 86.00 91 CYS A N 1
ATOM 707 C CA . CYS A 1 91 ? 1.273 -3.951 7.797 1.00 86.00 91 CYS A CA 1
ATOM 708 C C . CYS A 1 91 ? 0.023 -4.710 8.239 1.00 86.00 91 CYS A C 1
ATOM 710 O O . CYS A 1 91 ? -1.085 -4.346 7.859 1.00 86.00 91 CYS A O 1
ATOM 712 N N . ALA A 1 92 ? 0.203 -5.745 9.052 1.00 84.62 92 ALA A N 1
ATOM 713 C CA . ALA A 1 92 ? -0.875 -6.388 9.786 1.00 84.62 92 ALA A CA 1
ATOM 714 C C . ALA A 1 92 ? -0.612 -6.173 11.276 1.00 84.62 92 ALA A C 1
ATOM 716 O O . ALA A 1 92 ? 0.495 -6.449 11.756 1.00 84.62 92 ALA A O 1
ATOM 717 N N . SER A 1 93 ? -1.603 -5.678 12.013 1.00 70.88 93 SER A N 1
ATOM 718 C CA . SER A 1 93 ? -1.519 -5.650 13.463 1.00 70.88 93 SER A CA 1
ATOM 719 C C . SER A 1 93 ? -1.555 -7.097 13.957 1.00 70.88 93 SER A C 1
ATOM 721 O O . SER A 1 93 ? -2.392 -7.918 13.577 1.00 70.88 93 SER A O 1
ATOM 723 N N . SER A 1 94 ? -0.548 -7.471 14.743 1.00 57.84 94 SER A N 1
ATOM 724 C CA . SER A 1 94 ? -0.467 -8.830 15.268 1.00 57.84 94 SER A CA 1
ATOM 725 C C . SER A 1 94 ? -1.633 -9.055 16.247 1.00 57.84 94 SER A C 1
ATOM 727 O O . SER A 1 94 ? -1.833 -8.196 17.113 1.00 57.84 94 SER A O 1
ATOM 729 N N . PRO A 1 95 ? -2.373 -10.185 16.198 1.00 52.03 95 PRO A N 1
ATOM 730 C CA . PRO A 1 95 ? -3.592 -10.379 16.995 1.00 52.03 95 PRO A CA 1
ATOM 731 C C . PRO A 1 95 ? -3.417 -10.381 18.527 1.00 52.03 95 PRO A C 1
ATOM 733 O O . PRO A 1 95 ? -4.394 -10.582 19.239 1.00 52.03 95 PRO A O 1
ATOM 736 N N . SER A 1 96 ? -2.211 -10.180 19.070 1.00 48.47 96 SER A N 1
ATOM 737 C CA . SER A 1 96 ? -1.915 -10.372 20.498 1.00 48.47 96 SER A CA 1
ATOM 738 C C . SER A 1 96 ? -1.122 -9.250 21.183 1.00 48.47 96 SER A C 1
ATOM 740 O O . SER A 1 96 ? -0.588 -9.457 22.272 1.00 48.47 96 SER A O 1
ATOM 742 N N . ARG A 1 97 ? -1.050 -8.037 20.616 1.00 52.31 97 ARG A N 1
ATOM 743 C CA . ARG A 1 97 ? -0.395 -6.890 21.293 1.00 52.31 97 ARG A CA 1
ATOM 744 C C . ARG A 1 97 ? -1.337 -5.798 21.801 1.00 52.31 97 ARG A C 1
ATOM 746 O O . ARG A 1 97 ? -0.885 -4.695 22.089 1.00 52.31 97 ARG A O 1
ATOM 753 N N . ARG A 1 98 ? -2.616 -6.102 22.033 1.00 52.03 98 ARG A N 1
ATOM 754 C CA . ARG A 1 98 ? -3.460 -5.246 22.885 1.00 52.03 98 ARG A CA 1
ATOM 755 C C . ARG A 1 98 ? -3.084 -5.498 24.347 1.00 52.03 98 ARG A C 1
ATOM 757 O O . ARG A 1 98 ? -3.531 -6.472 24.936 1.00 52.03 98 ARG A O 1
ATOM 764 N N . GLY A 1 99 ? -2.193 -4.672 24.904 1.00 44.66 99 GLY A N 1
ATOM 765 C CA . GLY A 1 99 ? -1.854 -4.750 26.333 1.00 44.66 99 GLY A CA 1
ATOM 766 C C . GLY A 1 99 ? -0.476 -4.259 26.779 1.00 44.66 99 GLY A C 1
ATOM 767 O O . GLY A 1 99 ? -0.121 -4.466 27.933 1.00 44.66 99 GLY A O 1
ATOM 768 N N . ARG A 1 100 ? 0.335 -3.613 25.931 1.00 45.59 100 ARG A N 1
ATOM 769 C CA . ARG A 1 100 ? 1.522 -2.890 26.423 1.00 45.59 100 ARG A CA 1
ATOM 770 C C . ARG A 1 100 ? 1.483 -1.455 25.941 1.00 45.59 100 ARG A C 1
ATOM 772 O O . ARG A 1 100 ? 2.065 -1.129 24.911 1.00 45.59 100 ARG A O 1
ATOM 779 N N . GLY A 1 101 ? 0.820 -0.601 26.717 1.00 43.12 101 GLY A N 1
ATOM 780 C CA . GLY A 1 101 ? 1.040 0.836 26.643 1.00 43.12 101 GLY A CA 1
ATOM 781 C C . GLY A 1 101 ? 2.525 1.113 26.866 1.00 43.12 101 GLY A C 1
ATOM 782 O O . GLY A 1 101 ? 3.006 1.124 27.995 1.00 43.12 101 GLY A O 1
ATOM 783 N N . ARG A 1 102 ? 3.290 1.290 25.786 1.00 50.19 102 ARG A N 1
ATOM 784 C CA . ARG A 1 102 ? 4.631 1.864 25.889 1.00 50.19 102 ARG A CA 1
ATOM 785 C C . ARG A 1 102 ? 4.451 3.367 26.046 1.00 50.19 102 ARG A C 1
ATOM 787 O O . ARG A 1 102 ? 4.088 4.044 25.089 1.00 50.19 102 ARG A O 1
ATOM 794 N N . CYS A 1 103 ? 4.745 3.887 27.238 1.00 43.59 103 CYS A N 1
ATOM 795 C CA . CYS A 1 103 ? 5.024 5.309 27.425 1.00 43.59 103 CYS A CA 1
ATOM 796 C C . CYS A 1 103 ? 6.149 5.698 26.444 1.00 43.59 103 CYS A C 1
ATOM 798 O O . CYS A 1 103 ? 7.297 5.303 26.631 1.00 43.59 103 CYS A O 1
ATOM 800 N N . ARG A 1 104 ? 5.835 6.425 25.361 1.00 55.56 104 ARG A N 1
ATOM 801 C CA . ARG A 1 104 ? 6.824 6.907 24.370 1.00 55.56 104 ARG A CA 1
ATOM 802 C C . ARG A 1 104 ? 7.414 8.280 24.739 1.00 55.56 104 ARG A C 1
ATOM 804 O O . ARG A 1 104 ? 7.898 8.998 23.869 1.00 55.56 104 ARG A O 1
ATOM 811 N N . ARG A 1 105 ? 7.386 8.682 26.016 1.00 44.12 105 ARG A N 1
ATOM 812 C CA . ARG A 1 105 ? 8.134 9.862 26.485 1.00 44.12 105 ARG A CA 1
ATOM 813 C C . ARG A 1 105 ? 9.562 9.429 26.810 1.00 44.12 105 ARG A C 1
ATOM 815 O O . ARG A 1 105 ? 9.754 8.531 27.621 1.00 44.12 105 ARG A O 1
ATOM 822 N N . ARG A 1 106 ? 10.562 10.087 26.209 1.00 49.53 106 ARG A N 1
ATOM 823 C CA . ARG A 1 106 ? 12.002 9.820 26.445 1.00 49.53 106 ARG A CA 1
ATOM 824 C C . ARG A 1 106 ? 12.428 9.991 27.913 1.00 49.53 106 ARG A C 1
ATOM 826 O O . ARG A 1 106 ? 13.503 9.543 28.276 1.00 49.53 106 ARG A O 1
ATOM 833 N N . SER A 1 107 ? 11.575 10.598 28.735 1.00 53.00 107 SER A N 1
ATOM 834 C CA . SER A 1 107 ? 11.827 10.932 30.139 1.00 53.00 107 SER A CA 1
ATOM 835 C C . SER A 1 107 ? 10.935 10.158 31.120 1.00 53.00 107 SER A C 1
ATOM 837 O O . SER A 1 107 ? 10.765 10.605 32.247 1.00 53.00 107 SER A O 1
ATOM 839 N N . CYS A 1 108 ? 10.296 9.058 30.701 1.00 42.34 108 CYS A N 1
ATOM 840 C CA . CYS A 1 108 ? 9.411 8.283 31.579 1.00 42.34 108 CYS A CA 1
ATOM 841 C C . CYS A 1 108 ? 10.266 7.499 32.605 1.00 42.34 108 CYS A C 1
ATOM 843 O O . CYS A 1 108 ? 11.025 6.622 32.183 1.00 42.34 108 CYS A O 1
ATOM 845 N N . PRO A 1 109 ? 10.194 7.795 33.919 1.00 52.34 109 PRO A N 1
ATOM 846 C CA . PRO A 1 109 ? 10.929 7.041 34.928 1.00 52.34 109 PRO A CA 1
ATOM 847 C C . PRO A 1 109 ? 10.384 5.610 35.028 1.00 52.34 109 PRO A C 1
ATOM 849 O O . PRO A 1 109 ? 9.188 5.360 34.864 1.00 52.34 109 PRO A O 1
ATOM 852 N N . SER A 1 110 ? 11.276 4.660 35.311 1.00 54.34 110 SER A N 1
ATOM 853 C CA . SER A 1 110 ? 11.032 3.208 35.298 1.00 54.34 110 SER A CA 1
ATOM 854 C C . SER A 1 110 ? 9.871 2.741 36.190 1.00 54.34 110 SER A C 1
ATOM 856 O O . SER A 1 110 ? 9.368 1.633 36.012 1.00 54.34 110 SER A O 1
ATOM 858 N N . SER A 1 111 ? 9.423 3.575 37.132 1.00 51.06 111 SER A N 1
ATOM 859 C CA . SER A 1 111 ? 8.340 3.290 38.076 1.00 51.06 111 SER A CA 1
ATOM 860 C C . SER A 1 111 ? 6.938 3.296 37.453 1.00 51.06 111 SER A C 1
ATOM 862 O O . SER A 1 111 ? 6.043 2.649 37.991 1.00 51.06 111 SER A O 1
ATOM 864 N N . CYS A 1 112 ? 6.723 3.941 36.300 1.00 45.28 112 CYS A N 1
ATOM 865 C CA . CYS A 1 112 ? 5.400 3.966 35.657 1.00 45.28 112 CYS A CA 1
ATOM 866 C C . CYS A 1 112 ? 4.991 2.621 35.027 1.00 45.28 112 CYS A C 1
ATOM 868 O O . CYS A 1 112 ? 3.809 2.396 34.785 1.00 45.28 112 CYS A O 1
ATOM 870 N N . CYS A 1 113 ? 5.937 1.715 34.760 1.00 45.69 113 CYS A N 1
ATOM 871 C CA . CYS A 1 113 ? 5.661 0.452 34.066 1.00 45.69 113 CYS A CA 1
ATOM 872 C C . CYS A 1 113 ? 5.102 -0.664 34.970 1.00 45.69 113 CYS A C 1
ATOM 874 O O . CYS A 1 113 ? 4.685 -1.693 34.444 1.00 45.69 113 CYS A O 1
ATOM 876 N N . ALA A 1 114 ? 5.098 -0.495 36.298 1.00 44.97 114 ALA A N 1
ATOM 877 C CA . ALA A 1 114 ? 4.705 -1.552 37.239 1.00 44.97 114 ALA A CA 1
ATOM 878 C C . ALA A 1 114 ? 3.250 -1.451 37.746 1.00 44.97 114 ALA A C 1
ATOM 880 O O . ALA A 1 114 ? 2.716 -2.428 38.264 1.00 44.97 114 ALA A O 1
ATOM 881 N N . ALA A 1 115 ? 2.576 -0.311 37.575 1.00 43.72 115 ALA A N 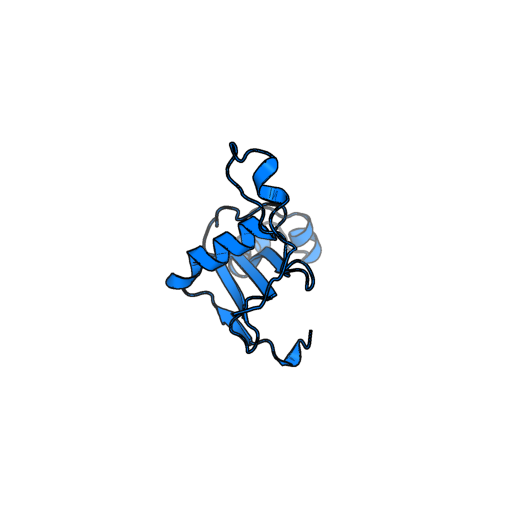1
ATOM 882 C CA . ALA A 1 115 ? 1.206 -0.111 38.052 1.00 43.72 115 ALA A CA 1
ATOM 883 C C . ALA A 1 115 ? 0.184 -0.485 36.965 1.00 43.72 115 ALA A C 1
ATOM 885 O O . ALA A 1 115 ? -0.423 0.373 36.331 1.00 43.72 115 ALA A O 1
ATOM 886 N N . GLY A 1 116 ? 0.032 -1.781 36.702 1.00 42.19 116 GLY A N 1
ATOM 887 C CA . GLY A 1 116 ? -0.895 -2.271 35.678 1.00 42.19 116 GLY A CA 1
ATOM 888 C C . GLY A 1 116 ? -1.328 -3.718 35.871 1.00 42.19 116 GLY A C 1
ATOM 889 O O . GLY A 1 116 ? -1.528 -4.422 34.890 1.00 42.19 116 GLY A O 1
ATOM 890 N N . ALA A 1 117 ? -1.420 -4.186 37.115 1.00 43.16 117 ALA A N 1
ATOM 891 C CA . ALA A 1 117 ? -2.020 -5.474 37.453 1.00 43.16 117 ALA A CA 1
ATOM 892 C C . ALA A 1 117 ? -2.467 -5.446 38.920 1.00 43.16 117 ALA A C 1
ATOM 894 O O . ALA A 1 117 ? -1.689 -5.723 39.825 1.00 43.16 117 ALA A O 1
ATOM 895 N N . GLY A 1 118 ? -3.713 -5.053 39.162 1.00 31.23 118 GLY A N 1
ATOM 896 C CA . GLY A 1 118 ? -4.277 -5.017 40.507 1.00 31.23 118 GLY A CA 1
ATOM 897 C C . GLY A 1 118 ? -5.706 -4.517 40.464 1.00 31.23 118 GLY A C 1
ATOM 898 O O . GLY A 1 118 ? -5.952 -3.324 40.593 1.00 31.23 118 GLY A O 1
ATOM 899 N N . GLY A 1 119 ? -6.643 -5.430 40.217 1.00 39.53 119 GLY A N 1
ATOM 900 C CA . GLY A 1 119 ? -8.048 -5.149 40.453 1.00 39.53 119 GLY A CA 1
ATOM 901 C C . GLY A 1 119 ? -8.302 -4.990 41.948 1.00 39.53 119 GLY A C 1
ATOM 902 O O . GLY A 1 119 ? -7.818 -5.790 42.741 1.00 39.53 119 GLY A O 1
ATOM 903 N N . LEU A 1 120 ? -9.116 -4.006 42.311 1.00 33.69 120 LEU A N 1
ATOM 904 C CA . LEU A 1 120 ? -9.951 -4.082 43.499 1.00 33.69 120 LEU A CA 1
ATOM 905 C C . LEU A 1 120 ? -11.331 -3.521 43.153 1.00 33.69 120 LEU A C 1
ATOM 907 O O . LEU A 1 120 ? -11.512 -2.330 42.921 1.00 33.69 120 LEU A O 1
ATOM 911 N N . ARG A 1 121 ? -12.305 -4.435 43.107 1.00 35.28 121 ARG A N 1
ATOM 912 C CA . ARG A 1 121 ? -13.673 -4.156 43.547 1.00 35.28 121 ARG A CA 1
ATOM 913 C C . ARG A 1 121 ? -13.623 -3.913 45.057 1.00 35.28 121 ARG A C 1
ATOM 915 O O . ARG A 1 121 ? -12.976 -4.700 45.739 1.00 35.28 121 ARG A O 1
ATOM 922 N N . ALA A 1 122 ? -14.373 -2.933 45.550 1.00 32.78 122 ALA A N 1
ATOM 923 C CA . ALA A 1 122 ? -15.461 -3.106 46.522 1.00 32.78 122 ALA A CA 1
ATOM 924 C C . ALA A 1 122 ? -15.747 -1.793 47.274 1.00 32.78 122 ALA A C 1
ATOM 926 O O . ALA A 1 122 ? -14.818 -1.154 47.755 1.00 32.78 122 ALA A O 1
ATOM 927 N N . THR A 1 123 ? -17.058 -1.526 47.369 1.00 39.16 123 THR A N 1
ATOM 928 C CA . THR A 1 123 ? -17.823 -0.575 48.204 1.00 39.16 123 THR A CA 1
ATOM 929 C C . THR A 1 123 ? -17.571 0.910 48.026 1.00 39.16 123 THR A C 1
ATOM 931 O O . THR A 1 123 ? -16.511 1.392 48.472 1.00 39.16 123 THR A O 1
#

Secondary structure (DSSP, 8-state):
--GGG-EEEEPPGGGHHHHHHHHHHHSTT-S----SSEEEEEEEPTTS---EEEEEEEPPS--HHHHHHHT--HHHHHHHGGG-EEEEEEEE--TT-TT------TT--GGGGS---------

pLDDT: mean 78.8, std 19.82, range [31.23, 95.88]

Foldseek 3Di:
DDLVQWDKDWQDPVCVVVLQCVQLVFPPVRRDDADADKIKIFTAGPVRDGQKIWMKHQADLDDVVVCVVVVDDPVCCVVCSRVDIDTPDMGGRDPPPPPDPDPPDPPDPPVVRPPDDDDDDDD